Protein AF-A0A8S0WFT0-F1 (afdb_monomer_lite)

Secondary structure (DSSP, 8-state):
---------TTHHHHHHHHHHHHTHHHHHHHTT---PPP------------------SEEEE-TTS-EEEE---SS--HHHHHHHHHHH-TTGGGS----

Radius of gyration: 31.03 Å; chains: 1; bounding box: 54×31×74 Å

pLDDT: mean 70.07, std 11.66, range [32.84, 89.69]

Foldseek 3Di:
DDPPPPPDDPCNVVVVVVVVCQVPQQCNCVVVVHPDDGDPDDDDPDDDPDDDPPPDQPDWDQDPVRDIDGDHDDPDDPPVNVLVVCCVVPVVVSVPDDDD

Organism: NCBI:txid1561005

Structure (mmCIF, N/CA/C/O backbone):
data_AF-A0A8S0WFT0-F1
#
_entry.id   AF-A0A8S0WFT0-F1
#
loop_
_atom_site.group_PDB
_atom_site.id
_atom_site.type_symbol
_atom_site.label_atom_id
_atom_site.label_alt_id
_atom_site.label_comp_id
_atom_site.label_asym_id
_atom_site.label_entity_id
_atom_site.label_seq_id
_atom_site.pdbx_PDB_ins_code
_atom_site.Cartn_x
_atom_site.Cartn_y
_atom_site.Cartn_z
_atom_site.occupancy
_atom_site.B_iso_or_equiv
_atom_site.auth_seq_id
_atom_site.auth_comp_id
_atom_site.auth_asym_id
_atom_site.auth_atom_id
_atom_site.pdbx_PDB_model_num
ATOM 1 N N . MET A 1 1 ? 31.789 -3.976 32.306 1.00 36.75 1 MET A N 1
ATOM 2 C CA . MET A 1 1 ? 30.577 -3.172 32.558 1.00 36.75 1 MET A CA 1
ATOM 3 C C . MET A 1 1 ? 29.881 -3.021 31.217 1.00 36.75 1 MET A C 1
ATOM 5 O O . MET A 1 1 ? 30.430 -2.353 30.356 1.00 36.75 1 MET A O 1
ATOM 9 N N . VAL A 1 2 ? 28.797 -3.762 30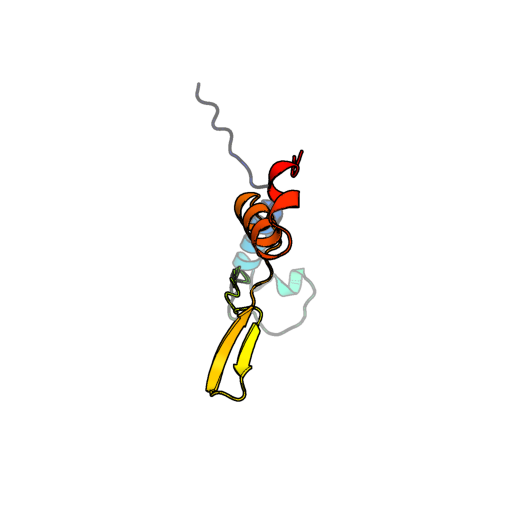.976 1.00 40.84 2 VAL A N 1
ATOM 10 C CA . VAL A 1 2 ? 28.050 -3.675 29.709 1.00 40.84 2 VAL A CA 1
ATOM 11 C C . VAL A 1 2 ? 27.136 -2.459 29.821 1.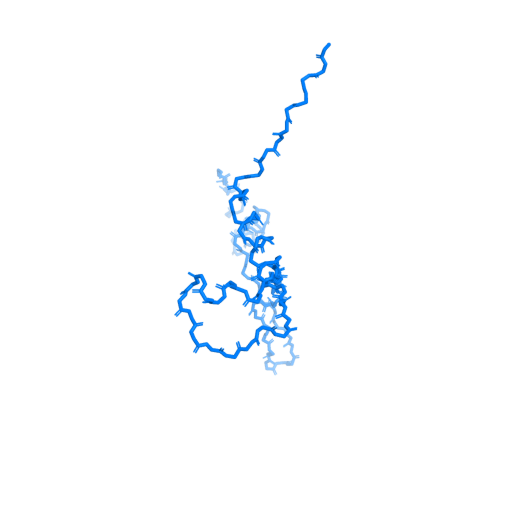00 40.84 2 VAL A C 1
ATOM 13 O O . VAL A 1 2 ? 26.278 -2.430 30.699 1.00 40.84 2 VAL A O 1
ATOM 16 N N . SER A 1 3 ? 27.373 -1.443 28.991 1.00 49.31 3 SER A N 1
ATOM 17 C CA . SER A 1 3 ? 26.443 -0.327 28.831 1.00 49.31 3 SER A CA 1
ATOM 18 C C . SER A 1 3 ? 25.248 -0.849 28.040 1.00 49.31 3 SER A C 1
ATOM 20 O O . SER A 1 3 ? 25.383 -1.181 26.865 1.00 49.31 3 SER A O 1
ATOM 22 N N . LEU A 1 4 ? 24.105 -1.014 28.703 1.00 52.41 4 LEU A N 1
ATOM 23 C CA . LEU A 1 4 ? 22.828 -1.240 28.033 1.00 52.41 4 LEU A CA 1
ATOM 24 C C . LEU A 1 4 ? 22.365 0.120 27.508 1.00 52.41 4 LEU A C 1
ATOM 26 O O . LEU A 1 4 ? 21.630 0.834 28.186 1.00 52.41 4 LEU A O 1
ATOM 30 N N . GLU A 1 5 ? 22.847 0.510 26.332 1.00 58.72 5 GLU A N 1
ATOM 31 C CA . GLU A 1 5 ? 22.252 1.629 25.609 1.00 58.72 5 GLU A CA 1
ATOM 32 C C . GLU A 1 5 ? 20.868 1.181 25.138 1.00 58.72 5 GLU A C 1
ATOM 34 O O . GLU A 1 5 ? 20.718 0.438 24.171 1.00 58.72 5 GLU A O 1
ATOM 39 N N . THR A 1 6 ? 19.834 1.551 25.891 1.00 61.88 6 THR A N 1
ATOM 40 C CA . THR A 1 6 ? 18.447 1.417 25.446 1.00 61.88 6 THR A CA 1
ATOM 41 C C . THR A 1 6 ? 18.250 2.311 24.227 1.00 61.88 6 THR A C 1
ATOM 43 O O . THR A 1 6 ? 18.119 3.526 24.368 1.00 61.88 6 THR A O 1
ATOM 46 N N . GLU A 1 7 ? 18.238 1.717 23.034 1.00 65.50 7 GLU A N 1
ATOM 47 C CA . GLU A 1 7 ? 17.833 2.399 21.805 1.00 65.50 7 GLU A CA 1
ATOM 48 C C . GLU A 1 7 ? 16.352 2.781 21.911 1.00 65.50 7 GLU A C 1
ATOM 50 O O . GLU A 1 7 ? 15.450 1.945 21.834 1.00 65.50 7 GLU A O 1
ATOM 55 N N . ILE A 1 8 ? 16.090 4.067 22.136 1.00 66.94 8 ILE A N 1
ATOM 56 C CA . ILE A 1 8 ? 14.736 4.613 22.146 1.00 66.94 8 ILE A CA 1
ATOM 57 C C . ILE A 1 8 ? 14.387 5.003 20.710 1.00 66.94 8 ILE A C 1
ATOM 59 O O . ILE A 1 8 ? 15.041 5.854 20.111 1.00 66.94 8 ILE A O 1
ATOM 63 N N . THR A 1 9 ? 13.338 4.394 20.156 1.00 73.50 9 THR A N 1
ATOM 64 C CA . THR A 1 9 ? 12.808 4.762 18.835 1.00 73.50 9 THR A CA 1
ATOM 65 C C . THR A 1 9 ? 12.449 6.250 18.770 1.00 73.50 9 THR A C 1
ATOM 67 O O . THR A 1 9 ? 11.860 6.798 19.703 1.00 73.50 9 THR A O 1
ATOM 70 N N . GLY A 1 10 ? 12.738 6.903 17.639 1.00 77.75 10 GLY A N 1
ATOM 71 C CA . GLY A 1 10 ? 12.367 8.305 17.392 1.00 77.75 10 GLY A CA 1
ATOM 72 C C . GLY A 1 10 ? 10.854 8.570 17.418 1.00 77.75 10 GLY A C 1
ATOM 73 O O . GLY A 1 10 ? 10.433 9.721 17.485 1.00 77.75 10 GLY A O 1
ATOM 74 N N . HIS A 1 11 ? 10.033 7.514 17.413 1.00 78.31 11 HIS A N 1
ATOM 75 C CA . HIS A 1 11 ? 8.575 7.573 17.552 1.00 78.31 11 HIS A CA 1
ATOM 76 C C . HIS A 1 11 ? 8.084 7.287 18.983 1.00 78.31 11 HIS A C 1
ATOM 78 O O . HIS A 1 11 ? 6.912 6.974 19.184 1.00 78.31 11 HIS A O 1
ATOM 84 N N . ASN A 1 12 ? 8.955 7.379 19.992 1.00 82.69 12 ASN A N 1
ATOM 85 C CA . ASN A 1 12 ? 8.629 7.084 21.393 1.00 82.69 12 ASN A CA 1
ATOM 86 C C . ASN A 1 12 ? 7.372 7.806 21.909 1.00 82.69 12 ASN A C 1
ATOM 88 O O . ASN A 1 12 ? 6.521 7.174 22.528 1.00 82.69 12 ASN A O 1
ATOM 92 N N . ASN A 1 13 ? 7.216 9.095 21.610 1.00 81.56 13 ASN A N 1
ATOM 93 C CA . ASN A 1 13 ? 6.069 9.892 22.033 1.00 81.56 13 ASN A CA 1
ATOM 94 C C . ASN A 1 13 ? 4.763 9.380 21.420 1.00 81.56 13 ASN A C 1
ATOM 96 O O . ASN A 1 13 ? 3.761 9.297 22.121 1.00 81.56 13 ASN A O 1
ATOM 100 N N . ASP A 1 14 ? 4.778 8.999 20.142 1.00 79.62 14 ASP A N 1
ATOM 101 C CA . ASP A 1 14 ? 3.603 8.458 19.449 1.00 79.62 14 ASP A CA 1
ATOM 102 C C . ASP A 1 14 ? 3.199 7.093 20.024 1.00 79.62 14 ASP A C 1
ATOM 104 O O . ASP A 1 14 ? 2.024 6.851 20.290 1.00 79.62 14 ASP A O 1
ATOM 108 N N . ILE A 1 15 ? 4.177 6.228 20.316 1.00 81.44 15 ILE A N 1
ATOM 109 C CA . ILE A 1 15 ? 3.936 4.931 20.967 1.00 81.44 15 ILE A CA 1
ATOM 110 C C . ILE A 1 15 ? 3.327 5.126 22.358 1.00 81.44 15 ILE A C 1
ATOM 112 O O . ILE A 1 15 ? 2.321 4.496 22.685 1.00 81.44 15 ILE A O 1
ATOM 116 N N . ILE A 1 16 ? 3.908 6.017 23.167 1.00 84.75 16 ILE A N 1
ATOM 117 C CA . ILE A 1 16 ? 3.418 6.310 24.519 1.00 84.75 16 ILE A CA 1
ATOM 118 C C . ILE A 1 16 ? 2.010 6.906 24.456 1.00 84.75 16 ILE A C 1
ATOM 120 O O . ILE A 1 16 ? 1.140 6.489 25.220 1.00 84.75 16 ILE A O 1
ATOM 124 N N . MET A 1 17 ? 1.750 7.840 23.539 1.00 79.88 17 MET A N 1
ATOM 125 C CA . MET A 1 17 ? 0.425 8.442 23.378 1.00 79.88 17 MET A CA 1
ATOM 126 C C . MET A 1 17 ? -0.625 7.428 22.927 1.00 79.88 17 MET A C 1
ATOM 128 O O . MET A 1 17 ? -1.720 7.426 23.484 1.00 79.88 17 MET A O 1
ATOM 132 N N . LYS A 1 18 ? -0.295 6.531 21.990 1.00 78.94 18 LYS A N 1
ATOM 133 C CA . LYS A 1 18 ? -1.190 5.445 21.557 1.00 78.94 18 LYS A CA 1
ATOM 134 C C . LYS A 1 18 ? -1.532 4.504 22.709 1.00 78.94 18 LYS A C 1
ATOM 136 O O . LYS A 1 18 ? -2.709 4.265 22.956 1.00 78.94 18 LYS A O 1
ATOM 141 N N . ALA A 1 19 ? -0.526 4.055 23.459 1.00 81.12 19 ALA A N 1
ATOM 142 C CA . ALA A 1 19 ? -0.737 3.196 24.623 1.00 81.12 19 ALA A CA 1
ATOM 143 C C . ALA A 1 19 ? -1.563 3.898 25.715 1.00 81.12 19 ALA A C 1
ATOM 145 O O . ALA A 1 19 ? -2.455 3.304 26.315 1.00 81.12 19 ALA A O 1
ATOM 146 N N . THR A 1 20 ? -1.309 5.187 25.949 1.00 80.50 20 THR A N 1
ATOM 147 C CA . THR A 1 20 ? -2.060 5.989 26.927 1.00 80.50 20 THR A CA 1
ATOM 148 C C . THR A 1 20 ? -3.522 6.146 26.501 1.00 80.50 20 THR A C 1
ATOM 150 O O . THR A 1 20 ? -4.421 5.930 27.309 1.00 80.50 20 THR A O 1
ATOM 153 N N . ALA A 1 21 ? -3.778 6.460 25.229 1.00 76.62 21 ALA A N 1
ATOM 154 C CA . ALA A 1 21 ? -5.131 6.569 24.684 1.00 76.62 21 ALA A CA 1
ATOM 155 C C . ALA A 1 21 ? -5.905 5.242 24.768 1.00 76.62 21 ALA A C 1
ATOM 157 O O . ALA A 1 21 ? -7.109 5.239 25.017 1.00 76.62 21 ALA A O 1
ATOM 158 N N . GLU A 1 22 ? -5.212 4.113 24.608 1.00 76.75 22 GLU A N 1
ATOM 159 C CA . GLU A 1 22 ? -5.800 2.783 24.757 1.00 76.75 22 GLU A CA 1
ATOM 160 C C . GLU A 1 22 ? -6.179 2.469 26.210 1.00 76.75 22 GLU A C 1
ATOM 162 O O . GLU A 1 22 ? -7.306 2.048 26.481 1.00 76.75 22 GLU A O 1
ATOM 167 N N . ILE A 1 23 ? -5.283 2.754 27.160 1.00 80.06 23 ILE A N 1
ATOM 168 C CA . ILE A 1 23 ? -5.526 2.552 28.599 1.00 80.06 23 ILE A CA 1
ATOM 169 C C . ILE A 1 23 ? -6.688 3.422 29.091 1.00 80.06 23 ILE A C 1
ATOM 171 O O . ILE A 1 23 ? -7.531 2.962 29.862 1.00 80.06 23 ILE A O 1
ATOM 175 N N . PHE A 1 24 ? -6.757 4.672 28.635 1.00 79.12 24 PHE A N 1
ATOM 176 C CA . PHE A 1 24 ? -7.763 5.641 29.067 1.00 79.12 24 PHE A CA 1
ATOM 177 C C . PHE A 1 24 ? -8.912 5.787 28.068 1.00 79.12 24 PHE A C 1
ATOM 179 O O . PHE A 1 24 ? -9.500 6.865 27.987 1.00 79.12 24 PHE A O 1
ATOM 186 N N . LYS A 1 25 ? -9.262 4.747 27.301 1.00 73.06 25 LYS A N 1
ATOM 187 C CA . LYS A 1 25 ? -10.284 4.816 26.235 1.00 73.06 25 LYS A CA 1
ATOM 188 C C . LYS A 1 25 ? -11.588 5.520 26.646 1.00 73.06 25 LYS A C 1
ATOM 190 O O . LYS A 1 25 ? -12.142 6.297 25.874 1.00 73.06 25 LYS A O 1
ATOM 195 N N . ASP A 1 26 ? -12.034 5.313 27.886 1.00 71.00 26 ASP A N 1
ATOM 196 C CA . ASP A 1 26 ? -13.296 5.856 28.403 1.00 71.00 26 ASP A CA 1
ATOM 197 C C . ASP A 1 26 ? -13.216 7.351 28.756 1.00 71.00 26 ASP A C 1
ATOM 199 O O . ASP A 1 26 ? -14.242 8.019 28.832 1.00 71.00 26 ASP A O 1
ATOM 203 N N . GLN A 1 27 ? -12.007 7.888 28.939 1.00 75.31 27 GLN A N 1
ATOM 204 C CA . GLN A 1 27 ? -11.743 9.293 29.286 1.00 75.31 27 GLN A CA 1
ATOM 205 C C . GLN A 1 27 ? -11.045 10.058 28.155 1.00 75.31 27 GLN A C 1
ATOM 207 O O . GLN A 1 27 ? -11.027 11.285 28.138 1.00 75.31 27 GLN A O 1
ATOM 212 N N . THR A 1 28 ? -10.483 9.345 27.180 1.00 73.19 28 THR A N 1
ATOM 213 C CA . THR A 1 28 ? -9.651 9.912 26.114 1.00 73.19 28 THR A CA 1
ATOM 214 C C . THR A 1 28 ? -10.436 10.891 25.247 1.00 73.19 28 THR A C 1
ATOM 216 O O . THR A 1 28 ? -9.941 11.972 24.938 1.00 73.19 28 THR A O 1
ATOM 219 N N . LEU A 1 29 ? -11.689 10.572 24.911 1.00 78.19 29 LEU A N 1
ATOM 220 C CA . LEU A 1 29 ? -12.546 11.488 24.153 1.00 78.19 29 LEU A CA 1
ATOM 221 C C . LEU A 1 29 ? -12.816 12.788 24.921 1.00 78.19 29 LEU A C 1
ATOM 223 O O . LEU A 1 29 ? -12.775 13.858 24.324 1.00 78.19 29 LEU A O 1
ATOM 227 N N . GLU A 1 30 ? -13.012 12.719 26.239 1.00 79.38 30 GLU A N 1
ATOM 228 C CA . GLU A 1 30 ? -13.217 13.903 27.081 1.00 79.38 30 GLU A CA 1
ATOM 229 C C . GLU A 1 30 ? -11.949 14.755 27.189 1.00 79.38 30 GLU A C 1
ATOM 231 O O . GLU A 1 30 ? -12.027 15.978 27.071 1.00 79.38 30 GLU A O 1
ATOM 236 N N . VAL A 1 31 ? -10.779 14.119 27.331 1.00 77.31 31 VAL A N 1
ATOM 237 C CA . VAL A 1 31 ? -9.467 14.790 27.320 1.00 77.31 31 VAL A CA 1
ATOM 238 C C . VAL A 1 31 ? -9.234 15.527 25.998 1.00 77.31 31 VAL A C 1
ATOM 240 O O . VAL A 1 31 ? -8.710 16.639 25.999 1.00 77.31 31 VAL A O 1
ATOM 243 N N . PHE A 1 32 ? -9.682 14.961 24.875 1.00 77.38 32 PHE A N 1
ATOM 244 C CA . PHE A 1 32 ? -9.653 15.626 23.569 1.00 77.38 32 PHE A CA 1
ATOM 245 C C . PHE A 1 32 ? -10.810 16.619 23.338 1.00 77.38 32 PHE A C 1
ATOM 247 O O . PHE A 1 32 ? -10.876 17.242 22.280 1.00 77.38 32 PHE A O 1
ATOM 254 N N . GLY A 1 33 ? -11.728 16.793 24.296 1.00 81.38 33 GLY A N 1
ATOM 255 C CA . GLY A 1 33 ? -12.889 17.683 24.171 1.00 81.38 33 GLY A CA 1
ATOM 256 C C . GLY A 1 33 ? -13.994 17.173 23.233 1.00 81.38 33 GLY A C 1
ATOM 257 O O . GLY A 1 33 ? -14.882 17.937 22.849 1.00 81.38 33 GLY A O 1
ATOM 258 N N . LEU A 1 34 ? -13.967 15.892 22.859 1.00 82.44 34 LEU A N 1
ATOM 259 C CA . LEU A 1 34 ? -14.915 15.247 21.953 1.00 82.44 34 LEU A CA 1
ATOM 260 C C . LEU A 1 34 ? -16.136 14.716 22.721 1.00 82.44 34 LEU A C 1
ATOM 262 O O . LEU A 1 34 ? -16.062 13.725 23.443 1.00 82.44 34 LEU A O 1
ATOM 266 N N . LYS A 1 35 ? -17.301 15.345 22.521 1.00 81.56 35 LYS A N 1
ATOM 267 C CA . LYS A 1 35 ? -18.590 14.901 23.088 1.00 81.56 35 LYS A CA 1
ATOM 268 C C . LYS A 1 35 ? -19.326 13.986 22.105 1.00 81.56 35 LYS A C 1
ATOM 270 O O . LYS A 1 35 ? -20.209 14.440 21.381 1.00 81.56 35 LYS A O 1
ATOM 275 N N . THR A 1 36 ? -18.934 12.715 22.046 1.00 82.06 36 THR A N 1
ATOM 276 C CA . THR A 1 36 ? -19.486 11.719 21.106 1.00 82.06 36 THR A CA 1
ATOM 277 C C . THR A 1 36 ? -19.809 10.384 21.797 1.00 82.06 36 THR A C 1
ATOM 279 O O . THR A 1 36 ? -19.752 10.282 23.022 1.00 82.06 36 THR A O 1
ATOM 282 N N . ALA A 1 37 ? -20.218 9.374 21.023 1.00 83.44 37 ALA A N 1
ATOM 283 C CA . ALA A 1 37 ? -20.501 8.024 21.502 1.00 83.44 37 ALA A CA 1
ATOM 284 C C . ALA A 1 37 ? -19.276 7.373 22.174 1.00 83.44 37 ALA A C 1
ATOM 286 O O . ALA A 1 37 ? -18.131 7.715 21.884 1.00 83.44 37 ALA A O 1
ATOM 287 N N . LYS A 1 38 ? -19.530 6.408 23.066 1.00 81.06 38 LYS A N 1
ATOM 288 C CA . LYS A 1 38 ? -18.477 5.679 23.789 1.00 81.06 38 LYS A CA 1
ATOM 289 C C . LYS A 1 38 ? -17.613 4.851 22.835 1.00 81.06 38 LYS A C 1
ATOM 291 O O . LYS A 1 38 ? -18.132 4.265 21.884 1.00 81.06 38 LYS A O 1
ATOM 296 N N . ILE A 1 39 ? -16.319 4.752 23.138 1.00 83.00 39 ILE A N 1
ATOM 297 C CA . ILE A 1 39 ? -15.403 3.854 22.427 1.00 83.00 39 ILE A CA 1
ATOM 298 C C . ILE A 1 39 ? -15.767 2.409 22.778 1.00 83.00 39 ILE A C 1
ATOM 300 O O . ILE A 1 39 ? -15.705 2.011 23.940 1.00 83.00 39 ILE A O 1
ATOM 304 N N . VAL A 1 40 ? -16.150 1.624 21.772 1.00 83.50 40 VAL A N 1
ATOM 305 C CA . VAL A 1 40 ? -16.441 0.189 21.936 1.00 83.50 40 VAL A CA 1
ATOM 306 C C . VAL A 1 40 ? -15.207 -0.679 21.705 1.00 83.50 40 VAL A C 1
ATOM 308 O O . VAL A 1 40 ? -15.071 -1.711 22.355 1.00 83.50 40 VAL A O 1
ATOM 311 N N . ASP A 1 41 ? -14.301 -0.239 20.831 1.00 79.06 41 ASP A N 1
ATOM 312 C CA . ASP A 1 41 ? -13.055 -0.924 20.500 1.00 79.06 41 ASP A CA 1
ATOM 313 C C . ASP A 1 41 ? -12.047 0.055 19.867 1.00 79.06 41 ASP A C 1
ATOM 315 O O . ASP A 1 41 ? -12.444 1.118 19.375 1.00 79.06 41 ASP A O 1
ATOM 319 N N . ILE A 1 42 ? -10.758 -0.295 19.875 1.00 76.25 42 ILE A N 1
ATOM 320 C CA . ILE A 1 42 ? -9.671 0.468 19.243 1.00 76.25 42 ILE A CA 1
ATOM 321 C C . ILE A 1 42 ? -9.046 -0.405 18.157 1.00 76.25 42 ILE A C 1
ATOM 323 O O . ILE A 1 42 ? -8.362 -1.385 18.433 1.00 76.25 42 ILE A O 1
ATOM 327 N N . VAL A 1 43 ? -9.271 -0.031 16.898 1.00 78.81 43 VAL A N 1
ATOM 328 C CA . VAL A 1 43 ? -8.769 -0.787 15.746 1.00 78.81 43 VAL A CA 1
ATOM 329 C C . VAL A 1 43 ? -7.396 -0.245 15.325 1.00 78.81 43 VAL A C 1
ATOM 331 O O . VAL A 1 43 ? -7.261 0.971 15.153 1.00 78.81 43 VAL A O 1
ATOM 334 N N . PRO A 1 44 ? -6.376 -1.102 15.115 1.00 71.38 44 PRO A N 1
ATOM 335 C CA . PRO A 1 44 ? -5.068 -0.664 14.639 1.00 71.38 44 PRO A CA 1
ATOM 336 C C . PRO A 1 44 ? -5.164 0.083 13.303 1.00 71.38 44 PRO A C 1
ATOM 338 O O . PRO A 1 44 ? -5.632 -0.460 12.306 1.00 71.38 44 PRO A O 1
ATOM 341 N N . ALA A 1 45 ? -4.648 1.313 13.257 1.00 72.25 45 ALA A N 1
ATOM 342 C CA . ALA A 1 45 ? -4.573 2.127 12.039 1.00 72.25 45 ALA A CA 1
ATOM 343 C C . ALA A 1 45 ? -3.295 1.858 11.216 1.00 72.25 45 ALA A C 1
ATOM 345 O O . ALA A 1 45 ? -2.795 2.743 10.519 1.00 72.2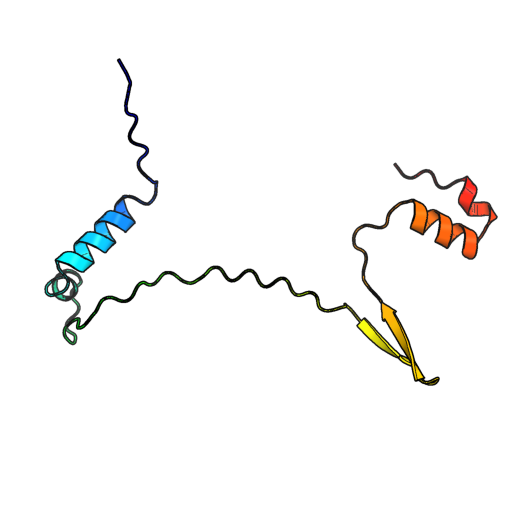5 45 ALA A O 1
ATOM 346 N N . VAL A 1 46 ? -2.717 0.657 11.328 1.00 69.81 46 VAL A N 1
ATOM 347 C CA . VAL A 1 46 ? -1.538 0.287 10.537 1.00 69.81 46 VAL A CA 1
ATOM 348 C C . VAL A 1 46 ? -2.013 -0.043 9.128 1.00 69.81 46 VAL A C 1
ATOM 350 O O . VAL A 1 46 ? -2.539 -1.124 8.873 1.00 69.81 46 VAL A O 1
ATOM 353 N N . LEU A 1 47 ? -1.852 0.909 8.212 1.00 72.69 47 LEU A N 1
ATOM 354 C CA . LEU A 1 47 ? -2.072 0.663 6.794 1.00 72.69 47 LEU A CA 1
ATOM 355 C C . LEU A 1 47 ? -0.984 -0.299 6.296 1.00 72.69 47 LEU A C 1
ATOM 357 O O . LEU A 1 47 ? 0.202 -0.010 6.485 1.00 72.69 47 LEU A O 1
ATOM 361 N N . PRO A 1 48 ? -1.343 -1.436 5.676 1.00 70.38 48 PRO A N 1
ATOM 362 C CA . PRO A 1 48 ? -0.345 -2.317 5.098 1.00 70.38 48 PRO A CA 1
ATOM 363 C C . PRO A 1 48 ? 0.388 -1.575 3.977 1.00 70.38 48 PRO A C 1
ATOM 365 O O . PRO A 1 48 ? -0.236 -0.978 3.098 1.00 70.38 48 PRO A O 1
ATOM 368 N N . VAL A 1 49 ? 1.719 -1.631 3.993 1.00 71.50 49 VAL A N 1
ATOM 369 C CA . VAL A 1 49 ? 2.529 -1.204 2.850 1.00 71.50 49 VAL A CA 1
ATOM 370 C C . VAL A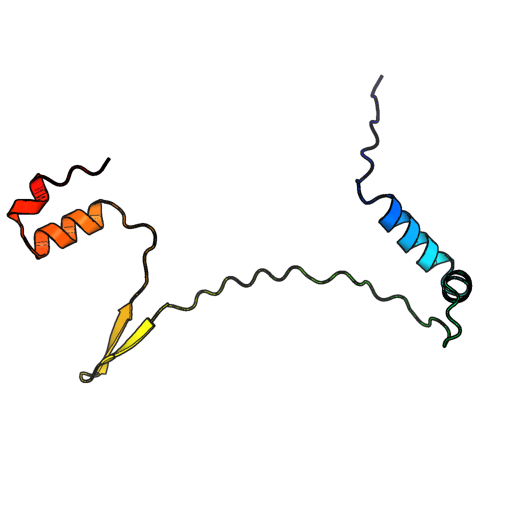 1 49 ? 2.361 -2.270 1.772 1.00 71.50 49 VAL A C 1
ATOM 372 O O . VAL A 1 49 ? 2.918 -3.361 1.869 1.00 71.50 49 VAL A O 1
ATOM 375 N N . VAL A 1 50 ? 1.529 -1.982 0.773 1.00 73.31 50 VAL A N 1
ATOM 376 C CA . VAL A 1 50 ? 1.323 -2.867 -0.375 1.00 73.31 50 VAL A CA 1
ATOM 377 C C . VAL A 1 50 ? 2.314 -2.472 -1.466 1.00 73.31 50 VAL A C 1
ATOM 379 O O . VAL A 1 50 ? 2.124 -1.474 -2.157 1.00 73.31 50 VAL A O 1
ATOM 382 N N . GLU A 1 51 ? 3.376 -3.258 -1.638 1.00 66.25 51 GLU A N 1
ATOM 383 C CA . GLU A 1 51 ? 4.247 -3.153 -2.810 1.00 66.25 51 GLU A CA 1
ATOM 384 C C . GLU A 1 51 ? 3.605 -3.881 -4.000 1.00 66.25 51 GLU A C 1
ATOM 386 O O . GLU A 1 51 ? 3.728 -5.097 -4.160 1.00 66.25 51 GLU A O 1
ATOM 391 N N . ALA A 1 52 ? 2.907 -3.137 -4.857 1.00 71.50 52 ALA A N 1
ATOM 392 C CA . ALA A 1 52 ? 2.422 -3.653 -6.132 1.00 71.50 52 ALA A CA 1
ATOM 393 C C . ALA A 1 52 ? 3.520 -3.507 -7.198 1.00 71.50 52 ALA A C 1
ATOM 395 O O . ALA A 1 52 ? 3.740 -2.426 -7.741 1.00 71.50 52 ALA A O 1
ATOM 396 N N . LYS A 1 53 ? 4.219 -4.604 -7.512 1.00 61.81 53 LYS A N 1
ATOM 397 C CA . LYS A 1 53 ? 5.077 -4.676 -8.704 1.00 61.81 53 LYS A CA 1
ATOM 398 C C . LYS A 1 53 ? 4.192 -4.936 -9.919 1.00 61.81 53 LYS A C 1
ATOM 400 O O . LYS A 1 53 ? 3.869 -6.087 -10.207 1.00 61.81 53 LYS A O 1
ATOM 405 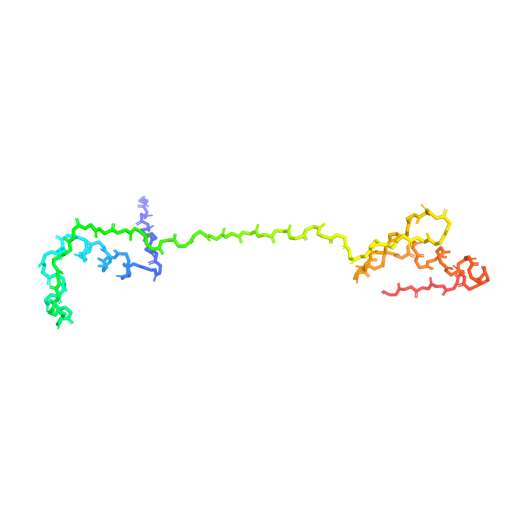N N . GLU A 1 54 ? 3.776 -3.873 -10.599 1.00 56.88 54 GLU A N 1
ATOM 406 C CA . GLU A 1 54 ? 3.094 -3.975 -11.890 1.00 56.88 54 GLU A CA 1
ATOM 407 C C . GLU A 1 54 ? 4.069 -4.593 -12.905 1.00 56.88 54 GLU A C 1
ATOM 409 O O . GLU A 1 54 ? 5.097 -4.006 -13.233 1.00 56.88 54 GLU A O 1
ATOM 414 N N . LYS A 1 55 ? 3.781 -5.826 -13.332 1.00 63.28 55 LYS A N 1
ATOM 415 C CA . LYS A 1 55 ? 4.529 -6.554 -14.370 1.00 63.28 55 LYS A CA 1
ATOM 416 C C . LYS A 1 55 ? 3.787 -6.520 -15.708 1.00 63.28 55 LYS A C 1
ATOM 418 O O . LYS A 1 55 ? 3.933 -7.442 -16.511 1.00 63.28 55 LYS A O 1
ATOM 423 N N . ARG A 1 56 ? 2.926 -5.524 -15.929 1.00 62.00 56 ARG A N 1
ATOM 424 C CA . ARG A 1 56 ? 2.328 -5.308 -17.244 1.00 62.00 56 ARG A CA 1
ATOM 425 C C . ARG A 1 56 ? 3.433 -5.134 -18.266 1.00 62.00 56 ARG A C 1
ATOM 427 O O . ARG A 1 56 ? 4.303 -4.289 -18.102 1.00 62.00 56 ARG A O 1
ATOM 434 N N . LEU A 1 57 ? 3.346 -5.953 -19.305 1.00 64.88 57 LEU A N 1
ATOM 435 C CA . LEU A 1 57 ? 4.067 -5.738 -20.546 1.00 64.88 57 LEU A CA 1
ATOM 436 C C . LEU A 1 57 ? 3.644 -4.376 -21.103 1.00 64.88 57 LEU A C 1
ATOM 438 O O . LEU A 1 57 ? 2.451 -4.058 -21.053 1.00 64.88 57 LEU A O 1
ATOM 442 N N . ASP A 1 58 ? 4.595 -3.591 -21.610 1.00 68.94 58 ASP A N 1
ATOM 443 C CA . ASP A 1 58 ? 4.309 -2.226 -22.057 1.00 68.94 58 ASP A CA 1
ATOM 444 C C . ASP A 1 58 ? 3.294 -2.237 -23.206 1.00 68.94 58 ASP A C 1
ATOM 446 O O . ASP A 1 58 ? 2.248 -1.595 -23.102 1.00 68.94 58 ASP A O 1
ATOM 450 N N . PHE A 1 59 ? 3.541 -3.033 -24.259 1.00 76.94 59 PHE A N 1
ATOM 451 C CA . PHE A 1 59 ? 2.585 -3.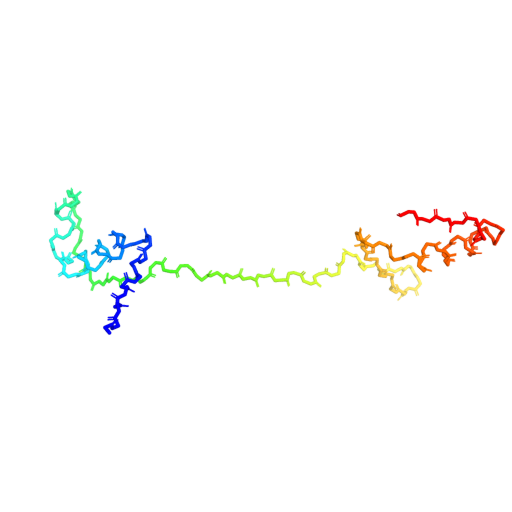226 -25.351 1.00 76.94 59 PHE A CA 1
ATOM 452 C C . PHE A 1 59 ? 2.639 -4.621 -25.983 1.00 76.94 59 PHE A C 1
ATOM 454 O O . PHE A 1 59 ? 3.703 -5.116 -26.351 1.00 76.94 59 PHE A O 1
ATOM 461 N N . VAL A 1 60 ? 1.464 -5.213 -26.214 1.00 81.88 60 VAL A N 1
ATOM 462 C CA . VAL A 1 60 ? 1.280 -6.387 -27.082 1.00 81.88 60 VAL A CA 1
ATOM 463 C C . VAL A 1 60 ? 0.253 -6.030 -28.157 1.00 81.88 60 VAL A C 1
ATOM 465 O O . VAL A 1 60 ? -0.889 -5.707 -27.833 1.00 81.88 60 VAL A O 1
ATOM 468 N N . PHE A 1 61 ? 0.652 -6.083 -29.426 1.00 76.44 61 PHE A N 1
ATOM 469 C CA . PHE A 1 61 ? -0.209 -5.840 -30.584 1.00 76.44 61 PHE A CA 1
ATOM 470 C C . PHE A 1 61 ? -0.559 -7.161 -31.270 1.00 76.44 61 PHE A C 1
ATOM 472 O O . PHE A 1 61 ? 0.320 -7.989 -31.498 1.00 76.44 61 PHE A O 1
ATOM 479 N N . LEU A 1 62 ? -1.830 -7.334 -31.633 1.00 85.62 62 LEU A N 1
ATOM 480 C CA . LEU A 1 62 ? -2.261 -8.349 -32.593 1.00 85.62 62 LEU A CA 1
ATOM 481 C C . LEU A 1 62 ? -2.174 -7.738 -33.993 1.00 85.62 62 LEU A C 1
ATOM 483 O O . LEU A 1 62 ? -2.762 -6.682 -34.235 1.00 85.62 62 LEU A O 1
ATOM 487 N N . LEU A 1 63 ? -1.414 -8.371 -34.880 1.00 89.69 63 LEU A N 1
ATOM 488 C CA . LEU A 1 63 ? -1.209 -7.921 -36.253 1.00 89.69 63 LEU A CA 1
ATOM 489 C C . LEU A 1 63 ? -2.257 -8.532 -37.198 1.00 89.69 63 LEU A C 1
ATOM 491 O O . LEU A 1 63 ? -2.956 -9.482 -36.847 1.00 89.69 63 LEU A O 1
ATOM 495 N N . GLU A 1 64 ? -2.379 -7.972 -38.405 1.00 81.69 64 GLU A N 1
ATOM 496 C CA . GLU A 1 64 ? -3.367 -8.407 -39.410 1.00 81.69 64 GLU A CA 1
ATOM 497 C C . GLU A 1 64 ? -3.163 -9.854 -39.886 1.00 81.69 64 GLU A C 1
ATOM 499 O O . GLU A 1 64 ? -4.108 -10.484 -40.352 1.00 81.69 64 GLU A O 1
ATOM 504 N N . ASP A 1 65 ? -1.952 -10.394 -39.748 1.00 88.38 65 ASP A N 1
ATOM 505 C CA . ASP A 1 65 ? -1.602 -11.783 -40.061 1.00 88.38 65 ASP A CA 1
ATOM 506 C C . ASP A 1 65 ? -1.792 -12.744 -38.871 1.00 88.38 65 ASP A C 1
ATOM 508 O O . ASP A 1 65 ? -1.268 -13.856 -38.878 1.00 88.38 65 ASP A O 1
ATOM 512 N N . GLU A 1 66 ? -2.532 -12.310 -37.844 1.00 87.38 66 GLU A N 1
ATOM 513 C CA . GLU A 1 66 ? -2.809 -13.034 -36.595 1.00 87.38 66 GLU A CA 1
ATOM 514 C C . GLU A 1 66 ? -1.573 -13.297 -35.714 1.00 87.38 66 GLU A C 1
ATOM 516 O O . GLU A 1 66 ? -1.652 -14.022 -34.717 1.00 87.38 66 GLU A O 1
ATOM 521 N N . THR A 1 67 ? -0.430 -12.678 -36.018 1.00 77.94 67 THR A N 1
ATOM 522 C CA . THR A 1 67 ? 0.764 -12.763 -35.170 1.00 77.94 67 THR A CA 1
ATOM 523 C C . THR A 1 67 ? 0.744 -11.731 -34.038 1.00 77.94 67 THR A C 1
ATOM 525 O O . THR A 1 67 ? 0.015 -10.737 -34.071 1.00 77.94 67 THR A O 1
ATOM 528 N N . LEU A 1 68 ? 1.543 -11.975 -32.993 1.00 82.12 68 LEU A N 1
ATOM 529 C CA . LEU A 1 68 ? 1.667 -11.082 -31.839 1.00 82.12 68 LEU A CA 1
ATOM 530 C C . LEU A 1 68 ? 3.012 -10.350 -31.857 1.00 82.12 68 LEU A C 1
ATOM 532 O O . LEU A 1 68 ? 4.068 -10.984 -31.866 1.00 82.12 68 LEU A O 1
ATOM 536 N N . LEU A 1 69 ? 2.972 -9.019 -31.785 1.00 73.19 69 LEU A N 1
ATOM 537 C CA . LEU A 1 69 ? 4.142 -8.161 -31.602 1.00 73.19 69 LEU A CA 1
ATOM 538 C C . LEU A 1 69 ? 4.202 -7.665 -30.158 1.00 73.19 69 LEU A C 1
ATOM 540 O O . LEU A 1 69 ? 3.295 -6.985 -29.689 1.00 73.19 69 LEU A O 1
ATOM 544 N N . HIS A 1 70 ? 5.300 -7.964 -29.475 1.00 81.00 70 HIS A N 1
ATOM 545 C CA . HIS A 1 70 ? 5.574 -7.502 -28.118 1.00 81.00 70 HIS A CA 1
ATOM 546 C C . HIS A 1 70 ? 6.648 -6.407 -28.141 1.00 81.00 70 HIS A C 1
ATOM 548 O O . HIS A 1 70 ? 7.726 -6.629 -28.695 1.00 81.00 70 HIS A O 1
ATOM 554 N N . LEU A 1 71 ? 6.362 -5.243 -27.547 1.00 74.25 71 LEU A N 1
ATOM 555 C CA . LEU A 1 71 ? 7.321 -4.151 -27.364 1.00 74.25 71 LEU A CA 1
ATOM 556 C C . LEU A 1 71 ? 7.501 -3.859 -25.871 1.00 74.25 71 LEU A C 1
ATOM 558 O O . LEU A 1 71 ? 6.525 -3.578 -25.179 1.00 74.25 71 LEU A O 1
ATOM 562 N N . GLU A 1 72 ? 8.753 -3.870 -25.416 1.00 73.12 72 GLU A N 1
ATOM 563 C CA . GLU A 1 72 ? 9.163 -3.421 -24.081 1.00 73.12 72 GLU A CA 1
ATOM 564 C C . GLU A 1 72 ? 10.096 -2.213 -24.218 1.00 73.12 72 GLU A C 1
ATOM 566 O O . GLU A 1 72 ? 11.041 -2.232 -25.017 1.00 73.12 72 GLU A O 1
ATOM 571 N N . PHE A 1 73 ? 9.865 -1.162 -23.432 1.00 65.81 73 PHE A N 1
ATOM 572 C CA . PHE A 1 73 ? 10.774 -0.024 -23.356 1.00 65.81 73 PHE A CA 1
ATOM 573 C C . PHE A 1 73 ? 11.935 -0.362 -22.429 1.00 65.81 73 PHE A C 1
ATOM 575 O O . PHE A 1 73 ? 11.822 -0.358 -21.204 1.00 65.81 73 PHE A O 1
ATOM 582 N N . GLN A 1 74 ? 13.104 -0.604 -23.016 1.00 63.72 74 GLN A N 1
ATOM 583 C CA . GLN A 1 74 ? 14.334 -0.713 -22.244 1.00 63.72 74 GLN A CA 1
ATOM 584 C C . GLN A 1 74 ? 14.881 0.683 -21.938 1.00 63.72 74 GLN A C 1
ATOM 586 O O . GLN A 1 74 ? 15.346 1.394 -22.824 1.00 63.72 74 GLN A O 1
ATOM 591 N N . THR A 1 75 ? 14.858 1.071 -20.662 1.00 60.84 75 THR A N 1
ATOM 592 C CA . THR A 1 75 ? 15.515 2.301 -20.177 1.00 60.84 75 THR A CA 1
ATOM 593 C C . THR A 1 75 ? 17.035 2.163 -20.112 1.00 60.84 75 THR A C 1
ATOM 595 O O . THR A 1 75 ? 17.749 3.161 -20.114 1.00 60.84 75 THR A O 1
ATOM 598 N N . THR A 1 76 ? 17.534 0.926 -20.073 1.00 62.22 76 THR A N 1
ATOM 599 C CA . THR A 1 76 ? 18.961 0.602 -20.107 1.00 62.22 76 THR A CA 1
ATOM 600 C C . THR A 1 76 ? 19.208 -0.264 -21.330 1.00 62.22 76 THR A C 1
ATOM 602 O O . THR A 1 76 ? 18.742 -1.400 -21.374 1.00 62.22 76 THR A O 1
ATOM 605 N N . VAL A 1 77 ? 19.911 0.267 -22.331 1.00 62.00 77 VAL A N 1
ATOM 606 C CA . VAL A 1 77 ? 20.265 -0.501 -23.528 1.00 62.00 77 VAL A CA 1
ATOM 607 C C . VAL A 1 77 ? 21.682 -1.044 -23.347 1.00 62.00 77 VAL A C 1
ATOM 609 O O . VAL A 1 77 ? 22.626 -0.253 -23.323 1.00 62.00 77 VAL A O 1
ATOM 612 N N . PRO A 1 78 ? 21.873 -2.365 -23.199 1.00 64.81 78 PRO A N 1
ATOM 613 C CA . PRO A 1 78 ? 23.210 -2.925 -23.107 1.00 64.81 78 PRO A CA 1
ATOM 614 C C . PRO A 1 78 ? 23.933 -2.815 -24.462 1.00 64.81 78 PRO A C 1
ATOM 616 O O . PRO A 1 78 ? 23.334 -2.969 -25.529 1.00 64.81 78 PRO A O 1
ATOM 619 N N . GLU A 1 79 ? 25.237 -2.530 -24.419 1.00 64.25 79 GLU A N 1
ATOM 620 C CA . GLU A 1 79 ? 26.079 -2.178 -25.579 1.00 64.25 79 GLU A CA 1
ATOM 621 C C . GLU A 1 79 ? 25.995 -3.199 -26.730 1.00 64.25 79 GLU A C 1
ATOM 623 O O . GLU A 1 79 ? 25.999 -2.853 -27.915 1.00 64.25 79 GLU A O 1
ATOM 628 N N . ASN A 1 80 ? 25.841 -4.479 -26.385 1.00 66.25 80 ASN A N 1
ATOM 629 C CA . ASN A 1 80 ? 25.717 -5.575 -27.340 1.00 66.25 80 ASN A CA 1
ATOM 630 C C . ASN A 1 80 ? 24.453 -5.488 -28.217 1.00 66.25 80 ASN A C 1
ATOM 632 O O . ASN A 1 80 ? 24.474 -5.974 -29.350 1.00 66.25 80 ASN A O 1
ATOM 636 N N . ILE A 1 81 ? 23.370 -4.869 -27.731 1.00 66.50 81 ILE A N 1
ATOM 637 C CA . ILE A 1 81 ? 22.132 -4.673 -28.498 1.00 66.50 81 ILE A CA 1
ATOM 638 C C . ILE A 1 81 ? 22.301 -3.527 -29.497 1.00 66.50 81 ILE A C 1
ATOM 640 O O . ILE A 1 81 ? 21.947 -3.697 -30.664 1.00 66.50 81 ILE A O 1
ATOM 644 N N . LEU A 1 82 ? 22.922 -2.413 -29.093 1.00 62.31 82 LEU A N 1
ATOM 645 C CA . LEU A 1 82 ? 23.210 -1.285 -29.992 1.00 62.31 82 LEU A CA 1
ATOM 646 C C . LEU A 1 82 ? 24.122 -1.707 -31.142 1.00 62.31 82 LEU A C 1
ATOM 648 O O . LEU A 1 82 ? 23.836 -1.422 -32.303 1.00 62.31 82 LEU A O 1
ATOM 652 N N . ARG A 1 83 ? 25.185 -2.457 -30.836 1.00 59.84 83 ARG A N 1
ATOM 653 C CA . ARG A 1 83 ? 26.127 -2.940 -31.850 1.00 59.84 83 ARG A CA 1
ATOM 654 C C . ARG A 1 83 ? 25.474 -3.905 -32.838 1.00 59.84 83 ARG A C 1
ATOM 656 O O . ARG A 1 83 ? 25.789 -3.872 -34.024 1.00 59.84 83 ARG A O 1
ATOM 663 N N . ARG A 1 84 ? 24.541 -4.740 -32.366 1.00 58.50 84 ARG A N 1
ATOM 664 C CA . ARG A 1 84 ? 23.777 -5.667 -33.213 1.00 58.50 84 ARG A CA 1
ATOM 665 C C . ARG A 1 84 ? 22.752 -4.941 -34.082 1.00 58.50 84 ARG A C 1
ATOM 667 O O . ARG A 1 84 ? 22.633 -5.280 -35.253 1.00 58.50 84 ARG A O 1
ATOM 674 N N . ALA A 1 85 ? 22.050 -3.947 -33.541 1.00 62.25 85 ALA A N 1
ATOM 675 C CA . ALA A 1 85 ? 21.133 -3.111 -34.312 1.00 62.25 85 ALA A CA 1
ATOM 676 C C . ALA A 1 85 ? 21.886 -2.325 -35.398 1.00 62.25 85 ALA A C 1
ATOM 678 O O . ALA A 1 85 ? 21.514 -2.393 -36.566 1.00 62.25 85 ALA A O 1
ATOM 679 N N . ALA A 1 86 ? 23.007 -1.689 -35.039 1.00 59.84 86 ALA A N 1
ATOM 680 C CA . ALA A 1 86 ? 23.877 -1.000 -35.988 1.00 59.84 86 ALA A CA 1
ATOM 681 C C . ALA A 1 86 ? 24.409 -1.947 -37.071 1.00 59.84 86 ALA A C 1
ATOM 683 O O . ALA A 1 86 ? 24.366 -1.600 -38.238 1.00 59.84 86 ALA A O 1
ATOM 684 N N . TYR A 1 87 ? 24.824 -3.168 -36.721 1.00 62.50 87 TYR A N 1
ATOM 685 C CA . TYR A 1 87 ? 25.268 -4.157 -37.708 1.00 62.50 87 TYR A CA 1
ATOM 686 C C . TYR A 1 87 ? 24.169 -4.564 -38.705 1.00 62.50 87 TYR A C 1
ATOM 688 O O . TYR A 1 87 ? 24.458 -4.769 -39.879 1.00 62.50 87 TYR A O 1
ATOM 696 N N . ILE A 1 88 ? 22.918 -4.693 -38.249 1.00 67.12 88 ILE A N 1
ATOM 697 C CA . ILE A 1 88 ? 21.784 -5.054 -39.116 1.00 67.12 88 ILE A CA 1
ATOM 698 C C . ILE A 1 88 ? 21.418 -3.899 -40.058 1.00 67.12 88 ILE A C 1
ATOM 700 O O . ILE A 1 88 ? 21.012 -4.149 -41.190 1.00 67.12 88 ILE A O 1
ATOM 704 N N . MET A 1 89 ? 21.555 -2.654 -39.598 1.00 67.38 89 MET A N 1
ATOM 705 C CA . MET A 1 89 ? 21.179 -1.466 -40.368 1.00 67.38 89 MET A CA 1
ATOM 706 C C . MET A 1 89 ? 22.312 -0.991 -41.290 1.00 67.38 89 MET A C 1
ATOM 708 O O . MET A 1 89 ? 22.080 -0.771 -42.473 1.00 67.38 89 MET A O 1
ATOM 712 N N . GLU A 1 90 ? 23.537 -0.881 -40.772 1.00 67.38 90 GLU A N 1
ATOM 713 C CA . GLU A 1 90 ? 24.739 -0.430 -41.480 1.00 67.38 90 GLU A CA 1
ATOM 714 C C . GLU A 1 90 ? 25.987 -1.185 -40.962 1.00 67.38 90 GLU A C 1
ATOM 716 O O . GLU A 1 90 ? 26.646 -0.754 -40.008 1.00 67.38 90 GLU A O 1
ATOM 721 N N . PRO A 1 91 ? 26.361 -2.316 -41.594 1.00 60.84 91 PRO A N 1
ATOM 722 C CA . PRO A 1 91 ? 27.430 -3.203 -41.122 1.00 60.84 91 PRO A CA 1
ATOM 723 C C . PRO A 1 91 ? 28.802 -2.539 -40.942 1.00 60.84 91 PRO A C 1
ATOM 725 O O . PRO A 1 91 ? 29.636 -3.031 -40.180 1.00 60.84 91 PRO A O 1
ATOM 728 N N . GLU A 1 92 ? 29.059 -1.440 -41.650 1.00 58.97 92 GLU A N 1
ATOM 729 C CA . GLU A 1 92 ? 30.343 -0.735 -41.609 1.00 58.97 92 GLU A CA 1
ATOM 730 C C . GLU A 1 92 ? 30.478 0.174 -40.378 1.00 58.97 92 GLU A C 1
ATOM 732 O O . GLU A 1 92 ? 31.582 0.321 -39.855 1.00 58.97 92 GLU A O 1
ATOM 737 N N . LEU A 1 93 ? 29.363 0.670 -39.825 1.00 55.84 93 LEU A N 1
ATOM 738 C CA . LEU A 1 93 ? 29.341 1.527 -38.632 1.00 55.84 93 LEU A CA 1
ATOM 739 C C . LEU A 1 93 ? 29.576 0.743 -37.328 1.00 55.84 93 LEU A C 1
ATOM 741 O O . LEU A 1 93 ? 29.953 1.316 -36.308 1.00 55.84 93 LEU A O 1
ATOM 745 N N . SER A 1 94 ? 29.388 -0.584 -37.334 1.00 56.69 94 SER A N 1
ATOM 746 C CA . SER A 1 94 ? 29.477 -1.416 -36.121 1.00 56.69 94 SER A CA 1
ATOM 747 C C . SER A 1 94 ? 30.902 -1.570 -35.565 1.00 56.69 94 SER A C 1
ATOM 749 O O . SER A 1 94 ? 31.089 -2.154 -34.487 1.00 56.69 94 SER A O 1
ATOM 751 N N . LYS A 1 95 ? 31.919 -1.145 -36.324 1.00 55.44 95 LYS A N 1
ATOM 752 C CA . LYS A 1 95 ? 33.338 -1.232 -35.945 1.00 55.44 95 LYS A CA 1
ATOM 753 C C . LYS A 1 95 ? 33.817 -0.019 -35.143 1.00 55.44 95 LYS A C 1
ATOM 755 O O . LYS A 1 95 ? 34.728 -0.197 -34.342 1.00 55.44 95 LYS A O 1
ATOM 760 N N . ASP A 1 96 ? 33.143 1.124 -35.275 1.00 51.25 96 ASP A N 1
ATOM 761 C CA . ASP A 1 96 ? 33.582 2.411 -34.712 1.00 51.25 96 ASP A CA 1
ATOM 762 C C . ASP A 1 96 ? 32.746 2.889 -33.512 1.00 51.25 96 ASP A C 1
ATOM 764 O O . ASP A 1 96 ? 32.999 3.955 -32.950 1.00 51.25 96 ASP A O 1
ATOM 768 N N . ILE A 1 97 ? 31.769 2.094 -33.064 1.00 52.84 97 ILE A N 1
ATOM 769 C CA . ILE A 1 97 ? 31.008 2.389 -31.846 1.00 52.84 97 ILE A CA 1
ATOM 770 C C . ILE A 1 97 ? 31.918 2.163 -30.629 1.00 52.84 97 ILE A C 1
ATOM 772 O O . ILE A 1 97 ? 32.092 1.036 -30.171 1.00 52.84 97 ILE A O 1
ATOM 776 N N . THR A 1 98 ? 32.501 3.249 -30.119 1.00 48.38 98 THR A N 1
ATOM 777 C CA . THR A 1 98 ? 33.081 3.337 -28.771 1.00 48.38 98 THR A CA 1
ATOM 778 C C . THR A 1 98 ? 32.093 4.109 -27.903 1.00 48.38 98 THR A C 1
ATOM 780 O O . THR A 1 98 ? 31.871 5.297 -28.134 1.00 48.38 98 THR A O 1
ATOM 783 N N . VAL A 1 99 ? 31.473 3.440 -26.931 1.00 42.00 99 VAL A N 1
ATOM 784 C CA . VAL A 1 99 ? 30.597 4.080 -25.936 1.00 42.00 99 VAL A CA 1
ATOM 785 C C . VAL A 1 99 ? 31.422 4.285 -24.661 1.00 42.00 99 VAL A C 1
ATOM 787 O O . VAL A 1 99 ? 32.011 3.323 -24.173 1.00 42.00 99 VAL A O 1
ATOM 790 N N . MET A 1 100 ? 31.530 5.532 -24.179 1.00 32.84 100 MET A N 1
ATOM 791 C CA . MET A 1 100 ? 32.101 5.849 -22.854 1.00 32.84 100 MET A CA 1
ATOM 792 C C . MET A 1 100 ? 31.181 5.388 -21.728 1.00 32.84 100 MET A C 1
ATOM 794 O O . MET A 1 100 ? 29.950 5.543 -21.893 1.00 32.84 100 MET A O 1
#

Sequence (100 aa):
MVSLETEITGHNNDIIMKATAEIFKDQTLEVFGLKTAKIVDIVPAVLPVVEAKEKRLDFVFLLEDETLLHLEFQTTVPENILRRAAYIMEPELSKDITVM